Protein AF-A0A1E4TAH5-F1 (afdb_monomer_lite)

pLDDT: mean 81.28, std 8.79, range [48.78, 94.62]

Secondary structure (DSSP, 8-state):
-HHHHHHHHHHHHHHHHHHHHHHSPPHHHHHHHS-HHHHHHHHHHHHHHHHHHHHHHHHHHHHHTSSS-GGGSS--

Structure (mmCIF, N/CA/C/O backbone):
data_AF-A0A1E4TAH5-F1
#
_entry.id   AF-A0A1E4TAH5-F1
#
loop_
_atom_site.group_PDB
_atom_site.id
_atom_site.type_symbol
_atom_site.label_atom_id
_atom_site.label_alt_id
_atom_site.label_comp_id
_atom_site.label_asym_id
_atom_site.label_entity_id
_atom_site.label_seq_id
_atom_site.pdbx_PDB_ins_code
_atom_site.Cartn_x
_atom_site.Cartn_y
_atom_site.Cartn_z
_atom_site.occupancy
_atom_site.B_iso_or_equiv
_atom_site.auth_seq_id
_atom_site.auth_comp_id
_atom_site.auth_asym_id
_atom_site.auth_atom_id
_atom_site.pdbx_PDB_model_num
ATOM 1 N N . LYS A 1 1 ? -10.060 -37.283 -2.411 1.00 69.44 1 LYS A N 1
ATOM 2 C CA . LYS A 1 1 ? -9.095 -37.082 -1.294 1.00 69.44 1 LYS A CA 1
ATOM 3 C C . LYS A 1 1 ? -8.429 -35.692 -1.290 1.00 69.44 1 LYS A C 1
ATOM 5 O O . LYS A 1 1 ? -8.134 -35.214 -0.209 1.00 69.44 1 LYS A O 1
ATOM 10 N N . TRP A 1 2 ? -8.278 -35.004 -2.429 1.00 81.12 2 TRP A N 1
ATOM 11 C CA . TRP A 1 2 ? -7.644 -33.671 -2.505 1.00 81.12 2 TRP A CA 1
ATOM 12 C C . TRP A 1 2 ? -8.529 -32.484 -2.078 1.00 81.12 2 TRP A C 1
ATOM 14 O O . TRP A 1 2 ? -8.020 -31.496 -1.565 1.00 81.12 2 TRP A O 1
ATOM 24 N N . VAL A 1 3 ? -9.857 -32.596 -2.200 1.00 87.19 3 VAL A N 1
ATOM 25 C CA . VAL A 1 3 ? -10.807 -31.524 -1.825 1.00 87.19 3 VAL A CA 1
ATOM 26 C C . VAL A 1 3 ? -10.690 -31.123 -0.349 1.00 87.19 3 VAL A C 1
ATOM 28 O O . VAL A 1 3 ? -10.667 -29.939 -0.034 1.00 87.19 3 VAL A O 1
ATOM 31 N N . LYS A 1 4 ? -10.538 -32.099 0.560 1.00 82.88 4 LYS A N 1
ATOM 32 C CA . LYS A 1 4 ? -10.308 -31.826 1.990 1.00 82.88 4 LYS A CA 1
ATOM 33 C C . LYS A 1 4 ? -9.017 -31.038 2.225 1.00 82.88 4 LYS A C 1
ATOM 35 O O . LYS A 1 4 ? -8.994 -30.167 3.082 1.00 82.88 4 LYS A O 1
ATOM 40 N N . MET A 1 5 ? -7.964 -31.326 1.464 1.00 88.50 5 MET A N 1
ATOM 41 C CA . MET A 1 5 ? -6.667 -30.664 1.610 1.00 88.50 5 MET A CA 1
ATOM 42 C C . MET A 1 5 ? -6.735 -29.198 1.172 1.00 88.50 5 MET A C 1
ATOM 44 O O . MET A 1 5 ? -6.255 -28.327 1.892 1.00 88.50 5 MET A O 1
ATOM 48 N N . PHE A 1 6 ? -7.418 -28.912 0.059 1.00 88.19 6 PHE A N 1
ATOM 49 C CA . PHE A 1 6 ? -7.674 -27.538 -0.377 1.00 88.19 6 PHE A CA 1
ATOM 50 C C . PHE A 1 6 ? -8.565 -26.765 0.593 1.00 88.19 6 PHE A C 1
ATOM 52 O O . PHE A 1 6 ? -8.294 -25.600 0.855 1.00 88.19 6 PHE A O 1
ATOM 59 N N . PHE A 1 7 ? -9.583 -27.403 1.177 1.00 92.50 7 PHE A N 1
ATOM 60 C CA . PHE A 1 7 ? -10.429 -26.756 2.183 1.00 92.50 7 PHE A CA 1
ATOM 61 C C . PHE A 1 7 ? -9.661 -26.409 3.460 1.00 92.50 7 PHE A C 1
ATOM 63 O O . PHE A 1 7 ? -9.837 -25.324 4.002 1.00 92.50 7 PHE A O 1
ATOM 70 N N . VAL A 1 8 ? -8.787 -27.303 3.930 1.00 92.06 8 VAL A N 1
ATOM 71 C CA . VAL A 1 8 ? -7.965 -27.055 5.124 1.00 92.06 8 VAL A CA 1
ATOM 72 C C . VAL A 1 8 ? -6.910 -25.981 4.850 1.00 92.06 8 VAL A C 1
ATOM 74 O O . VAL A 1 8 ? -6.754 -25.068 5.653 1.00 92.06 8 VAL A O 1
ATOM 77 N N . SER A 1 9 ? -6.221 -26.042 3.708 1.00 86.88 9 SER A N 1
ATOM 78 C CA . SER A 1 9 ? -5.212 -25.042 3.332 1.00 86.88 9 SER A CA 1
ATOM 79 C C . SER A 1 9 ? -5.834 -23.670 3.053 1.00 86.88 9 SER A C 1
ATOM 81 O O . SER A 1 9 ? -5.372 -22.665 3.590 1.00 86.88 9 SER A O 1
ATOM 83 N N . GLY A 1 10 ? -6.922 -23.626 2.282 1.00 93.88 10 GLY A N 1
ATOM 84 C CA . GLY A 1 10 ? -7.671 -22.402 2.008 1.00 93.88 10 GLY A CA 1
ATOM 85 C C . GLY A 1 10 ? -8.319 -21.828 3.265 1.00 93.88 10 GLY A C 1
ATOM 86 O O . GLY A 1 10 ? -8.305 -20.617 3.453 1.00 93.88 10 GLY A O 1
ATOM 87 N N . GLY A 1 11 ? -8.809 -22.688 4.163 1.00 94.62 11 GLY A N 1
ATOM 88 C CA . GLY A 1 11 ? -9.311 -22.294 5.476 1.00 94.62 11 GLY A CA 1
ATOM 89 C C . GLY A 1 11 ? -8.223 -21.651 6.329 1.00 94.62 11 GLY A C 1
ATOM 90 O O . GLY A 1 11 ? -8.421 -20.547 6.814 1.00 94.62 11 GLY A O 1
ATOM 91 N N . LEU A 1 12 ? -7.048 -22.277 6.441 1.00 93.50 12 LEU A N 1
ATOM 92 C CA . LEU A 1 12 ? -5.926 -21.742 7.217 1.00 93.50 12 LEU A CA 1
ATOM 93 C C . LEU A 1 12 ? -5.447 -20.381 6.684 1.00 93.50 12 LEU A C 1
ATOM 95 O O . LEU A 1 12 ? -5.272 -19.438 7.456 1.00 93.50 12 LEU A O 1
ATOM 99 N N . LEU A 1 13 ? -5.279 -20.263 5.364 1.00 93.19 13 LEU A N 1
ATOM 100 C CA . LEU A 1 13 ? -4.893 -19.005 4.718 1.00 93.19 13 LEU A CA 1
ATOM 101 C C . LEU A 1 13 ? -5.981 -17.936 4.870 1.00 93.19 13 LEU A C 1
ATOM 103 O O . LEU A 1 13 ? -5.682 -16.797 5.222 1.00 93.19 13 LEU A O 1
ATOM 107 N N . GLY A 1 14 ? -7.246 -18.305 4.664 1.00 94.12 14 GLY A N 1
ATOM 108 C CA . GLY A 1 14 ? -8.389 -17.413 4.831 1.00 94.12 14 GLY A CA 1
ATOM 109 C C . GLY A 1 14 ? -8.510 -16.897 6.263 1.00 94.12 14 GLY A C 1
ATOM 110 O O . GLY A 1 14 ? -8.671 -15.697 6.468 1.00 94.12 14 GLY A O 1
ATOM 111 N N . THR A 1 15 ? -8.345 -17.768 7.260 1.00 93.62 15 THR A N 1
ATOM 112 C CA . THR A 1 15 ? -8.318 -17.377 8.673 1.00 93.62 15 THR A CA 1
ATOM 113 C C . THR A 1 15 ? -7.170 -16.415 8.962 1.00 93.62 15 THR A C 1
ATOM 115 O O . THR A 1 15 ? -7.391 -15.412 9.635 1.00 93.62 15 THR A O 1
ATOM 118 N N . GLY A 1 16 ? -5.974 -16.656 8.415 1.00 90.50 16 GLY A N 1
ATOM 119 C CA . GLY A 1 16 ? -4.844 -15.733 8.548 1.00 90.50 16 GLY A CA 1
ATOM 120 C C . GLY A 1 16 ? -5.147 -14.338 7.990 1.00 90.50 16 GLY A C 1
ATOM 121 O O . GLY A 1 16 ? -4.899 -13.337 8.661 1.00 90.50 16 GLY A O 1
ATOM 122 N N . VAL A 1 17 ? -5.752 -14.259 6.801 1.00 91.38 17 VAL A N 1
ATOM 123 C CA . VAL A 1 17 ? -6.143 -12.983 6.174 1.00 91.38 17 VAL A CA 1
ATOM 124 C C . VAL A 1 17 ? -7.229 -12.265 6.975 1.00 91.38 17 VAL A C 1
ATOM 126 O O . VAL A 1 17 ? -7.147 -11.054 7.178 1.00 91.38 17 VAL A O 1
ATOM 129 N N . VAL A 1 18 ? -8.237 -12.996 7.452 1.00 91.50 18 VAL A N 1
ATOM 130 C CA . VAL A 1 18 ? -9.310 -12.431 8.281 1.00 91.50 18 VAL A CA 1
ATOM 131 C C . VAL A 1 18 ? -8.748 -11.882 9.589 1.00 91.50 18 VAL A C 1
ATOM 133 O O . VAL A 1 18 ? -9.087 -10.766 9.978 1.00 91.50 18 VAL A O 1
ATOM 136 N N . LEU A 1 19 ? -7.846 -12.621 10.239 1.00 90.06 19 LEU A N 1
ATOM 137 C CA . LEU A 1 19 ? -7.207 -12.177 11.473 1.00 90.06 19 LEU A CA 1
ATOM 138 C C . LEU A 1 19 ? -6.367 -10.916 11.239 1.00 90.06 19 LEU A C 1
ATOM 140 O O . LEU A 1 19 ? -6.476 -9.968 12.010 1.00 90.06 19 LEU A O 1
ATOM 144 N N . LEU A 1 20 ? -5.601 -10.868 10.144 1.00 88.06 20 LEU A N 1
ATOM 145 C CA . LEU A 1 20 ? -4.814 -9.696 9.753 1.00 88.06 20 LEU A CA 1
ATOM 146 C C . LEU A 1 20 ? -5.704 -8.460 9.543 1.00 88.06 20 LEU A C 1
ATOM 148 O O . LEU A 1 20 ? -5.400 -7.380 10.047 1.00 88.06 20 LEU A O 1
ATOM 152 N N . LYS A 1 21 ? -6.822 -8.626 8.826 1.00 84.56 21 LYS A N 1
ATOM 153 C CA . LYS A 1 21 ? -7.811 -7.565 8.577 1.00 84.56 21 LYS A CA 1
ATOM 154 C C . LYS A 1 21 ? -8.479 -7.069 9.859 1.00 84.56 21 LYS A C 1
ATOM 156 O O . LYS A 1 21 ? -8.882 -5.914 9.909 1.00 84.56 21 LYS A O 1
ATOM 161 N N . TYR A 1 22 ? -8.621 -7.931 10.861 1.00 85.62 22 TYR A N 1
ATOM 162 C CA . TYR A 1 22 ? -9.245 -7.584 12.133 1.00 85.62 22 TYR A CA 1
ATOM 163 C C . TYR A 1 22 ? -8.285 -6.863 13.091 1.00 85.62 22 TYR A C 1
ATOM 165 O O . TYR A 1 22 ? -8.681 -5.917 13.766 1.00 85.62 22 TYR A O 1
ATOM 173 N N . THR A 1 23 ? -7.024 -7.295 13.164 1.00 85.12 23 THR A N 1
ATOM 174 C CA . THR A 1 23 ? -6.031 -6.722 14.092 1.00 85.12 23 THR A CA 1
ATOM 175 C C . THR A 1 23 ? -5.376 -5.448 13.567 1.00 85.12 23 THR A C 1
ATOM 177 O O . THR A 1 23 ? -4.899 -4.633 14.358 1.00 85.12 23 THR A O 1
ATOM 180 N N . THR A 1 24 ? -5.362 -5.251 12.249 1.00 82.81 24 THR A N 1
ATOM 181 C CA . THR A 1 24 ? -4.726 -4.093 11.614 1.00 82.81 24 THR A CA 1
ATOM 182 C C . THR A 1 24 ? -5.772 -3.007 11.344 1.00 82.81 24 THR A C 1
ATOM 184 O O . THR A 1 24 ? -6.728 -3.270 10.613 1.00 82.81 24 THR A O 1
ATOM 187 N N . PRO A 1 25 ? -5.632 -1.787 11.901 1.00 75.88 25 PRO A N 1
ATOM 188 C CA . PRO A 1 25 ? -6.580 -0.707 11.643 1.00 75.88 25 PRO A CA 1
ATOM 189 C C . PRO A 1 25 ? -6.520 -0.264 10.176 1.00 75.88 25 PRO A C 1
ATOM 191 O O . PRO A 1 25 ? -5.447 -0.182 9.582 1.00 75.88 25 PRO A O 1
ATOM 194 N N . ASN A 1 26 ? -7.683 0.058 9.607 1.00 76.69 26 ASN A N 1
ATOM 195 C CA . ASN A 1 26 ? -7.775 0.683 8.286 1.00 76.69 26 ASN A CA 1
ATOM 196 C C . ASN A 1 26 ? -7.218 2.123 8.324 1.00 76.69 26 ASN A C 1
ATOM 198 O O . ASN A 1 26 ? -7.176 2.721 9.398 1.00 76.69 26 ASN A O 1
ATOM 202 N N . GLU A 1 27 ? -6.840 2.711 7.184 1.00 71.25 27 GLU A N 1
ATOM 203 C CA . GLU A 1 27 ? -6.204 4.044 7.121 1.00 71.25 27 GLU A CA 1
ATOM 204 C C . GLU A 1 27 ? -6.996 5.125 7.870 1.00 71.25 27 GLU A C 1
ATOM 206 O O . GLU A 1 27 ? -6.424 5.884 8.648 1.00 71.25 27 GLU A O 1
ATOM 211 N N . GLU A 1 28 ? -8.320 5.151 7.716 1.00 69.19 28 GLU A N 1
ATOM 212 C CA . GLU A 1 28 ? -9.195 6.097 8.419 1.00 69.19 28 GLU A CA 1
ATOM 213 C C . GLU A 1 28 ? -9.196 5.880 9.938 1.00 69.19 28 GLU A C 1
ATOM 215 O O . GLU A 1 28 ? -9.152 6.833 10.715 1.00 69.19 28 GLU A O 1
ATOM 220 N N . GLN A 1 29 ? -9.183 4.619 10.380 1.00 76.56 29 GLN A N 1
ATOM 221 C CA . GLN A 1 29 ? -9.100 4.272 11.801 1.00 76.56 29 GLN A CA 1
ATOM 222 C C . GLN A 1 29 ? -7.709 4.572 12.370 1.00 76.56 29 GLN A C 1
ATOM 224 O O . GLN A 1 29 ? -7.583 4.903 13.547 1.00 76.56 29 GLN A O 1
ATOM 229 N N . MET A 1 30 ? -6.664 4.476 11.547 1.00 76.81 30 MET A N 1
ATOM 230 C CA . MET A 1 30 ? -5.298 4.845 11.904 1.00 76.81 30 MET A CA 1
ATOM 231 C C . MET A 1 30 ? -5.177 6.368 12.053 1.00 76.81 30 MET A C 1
ATOM 233 O O . MET A 1 30 ? -4.704 6.839 13.083 1.00 76.81 30 MET A O 1
ATOM 237 N N . LEU A 1 31 ? -5.706 7.134 11.092 1.00 74.94 31 LEU A N 1
ATOM 238 C CA . LEU A 1 31 ? -5.785 8.599 11.130 1.00 74.94 31 LEU A CA 1
ATOM 239 C C . LEU A 1 31 ? -6.602 9.105 12.323 1.00 74.94 31 LEU A C 1
ATOM 241 O O . LEU A 1 31 ? -6.230 10.109 12.930 1.00 74.94 31 LEU A O 1
ATOM 245 N N . ALA A 1 32 ? -7.691 8.420 12.683 1.00 77.25 32 ALA A N 1
ATOM 246 C CA . ALA A 1 32 ? -8.508 8.748 13.851 1.00 77.25 32 ALA A CA 1
ATOM 247 C C . ALA A 1 32 ? -7.775 8.499 15.182 1.00 77.25 32 ALA A C 1
ATOM 249 O O . ALA A 1 32 ? -7.987 9.242 16.137 1.00 77.25 32 ALA A O 1
ATOM 250 N N . LYS A 1 33 ? -6.899 7.486 15.237 1.00 77.44 33 LYS A N 1
ATOM 251 C CA . LYS A 1 33 ? -6.057 7.169 16.406 1.00 77.44 33 LYS A CA 1
ATOM 252 C C . LYS A 1 33 ? -4.795 8.036 16.504 1.00 77.44 33 LYS A C 1
ATOM 254 O O . LYS A 1 33 ? -4.175 8.071 17.564 1.00 77.44 33 LYS A O 1
ATOM 259 N N . MET A 1 34 ? -4.400 8.715 15.426 1.00 79.88 34 MET A N 1
ATOM 260 C CA . MET A 1 34 ? -3.262 9.637 15.416 1.00 79.88 34 MET A CA 1
ATOM 261 C C . MET A 1 34 ? -3.585 10.950 16.140 1.00 79.88 34 MET A C 1
ATOM 263 O O . MET A 1 34 ? -4.701 11.468 16.055 1.00 79.88 34 MET A O 1
ATOM 267 N N . SER A 1 35 ? -2.581 11.514 16.817 1.00 79.56 35 SER A N 1
ATOM 268 C CA . SER A 1 35 ? -2.664 12.868 17.370 1.00 79.56 35 SER A CA 1
ATOM 269 C C . SER A 1 35 ? -2.810 13.903 16.239 1.00 79.56 35 SER A C 1
ATOM 271 O O . SER A 1 35 ? -2.338 13.664 15.123 1.00 79.56 35 SER A O 1
ATOM 273 N N . PRO A 1 36 ? -3.452 15.061 16.488 1.00 75.06 36 PRO A N 1
ATOM 274 C CA . PRO A 1 36 ? -3.698 16.066 15.450 1.00 75.06 36 PRO A CA 1
ATOM 275 C C . PRO A 1 36 ? -2.415 16.558 14.758 1.00 75.06 36 PRO A C 1
ATOM 277 O O . PRO A 1 36 ? -2.424 16.731 13.545 1.00 75.06 36 PRO A O 1
ATOM 280 N N . ALA A 1 37 ? -1.297 16.666 15.485 1.00 75.25 37 ALA A N 1
ATOM 281 C CA . ALA A 1 37 ? 0.003 17.034 14.913 1.00 75.25 37 ALA A CA 1
ATOM 282 C C . ALA A 1 37 ? 0.536 15.993 13.906 1.00 75.25 37 ALA A C 1
ATOM 284 O O . ALA A 1 37 ? 0.982 16.342 12.818 1.00 75.25 37 ALA A O 1
ATOM 285 N N . MET A 1 38 ? 0.421 14.700 14.229 1.00 74.75 38 MET A N 1
ATOM 286 C CA . MET A 1 38 ? 0.860 13.613 13.341 1.00 74.75 38 MET A CA 1
ATOM 287 C C . MET A 1 38 ? -0.012 13.509 12.085 1.00 74.75 38 MET A C 1
ATOM 289 O O . MET A 1 38 ? 0.452 13.075 11.031 1.00 74.75 38 MET A O 1
ATOM 293 N N . ARG A 1 39 ? -1.288 13.903 12.185 1.00 78.50 39 ARG A N 1
ATOM 294 C CA . ARG A 1 39 ? -2.212 13.912 11.048 1.00 78.50 39 ARG A CA 1
ATOM 295 C C . ARG A 1 39 ? -1.804 14.951 10.007 1.00 78.50 39 ARG A C 1
ATOM 297 O O . ARG A 1 39 ? -1.823 14.637 8.821 1.00 78.50 39 ARG A O 1
ATOM 304 N N . GLU A 1 40 ? -1.430 16.153 10.434 1.00 79.38 40 GLU A N 1
ATOM 305 C CA . GLU A 1 40 ? -0.970 17.206 9.521 1.00 79.38 40 GLU A CA 1
ATOM 306 C C . GLU A 1 40 ? 0.341 16.827 8.831 1.00 79.38 40 GLU A C 1
ATOM 308 O O . GLU A 1 40 ? 0.454 16.965 7.616 1.00 79.38 40 GLU A O 1
ATOM 313 N N . GLU A 1 41 ? 1.300 16.265 9.568 1.00 79.69 41 GLU A N 1
ATOM 314 C CA . GLU A 1 41 ? 2.558 15.789 8.986 1.00 79.69 41 GLU A CA 1
ATOM 315 C C . GLU A 1 41 ? 2.329 14.656 7.971 1.00 79.69 41 GLU A C 1
ATOM 317 O O . GLU A 1 41 ? 2.895 14.664 6.874 1.00 79.69 41 GLU A O 1
ATOM 322 N N . TYR A 1 42 ? 1.441 13.707 8.285 1.00 79.69 42 TYR A N 1
ATOM 323 C CA . TYR A 1 42 ? 1.066 12.644 7.356 1.00 79.69 42 TYR A CA 1
ATOM 324 C C . TYR A 1 42 ? 0.400 13.196 6.090 1.00 79.69 42 TYR A C 1
ATOM 326 O O . TYR A 1 42 ? 0.746 12.772 4.990 1.00 79.69 42 TYR A O 1
ATOM 334 N N . LEU A 1 43 ? -0.528 14.148 6.217 1.00 78.62 43 LEU A N 1
ATOM 335 C CA . LEU A 1 43 ? -1.197 14.757 5.064 1.00 78.62 43 LEU A CA 1
ATOM 336 C C . LEU A 1 43 ? -0.218 15.561 4.198 1.00 78.62 43 LEU A C 1
ATOM 338 O O . LEU A 1 43 ? -0.217 15.388 2.983 1.00 78.62 43 LEU A O 1
ATOM 342 N N . ASN A 1 44 ? 0.673 16.342 4.813 1.00 81.25 44 ASN A N 1
ATOM 343 C CA . ASN A 1 44 ? 1.691 17.123 4.103 1.00 81.25 44 ASN A CA 1
ATOM 344 C C . ASN A 1 44 ? 2.701 16.240 3.356 1.00 81.25 44 ASN A C 1
ATOM 346 O O . ASN A 1 44 ? 3.201 16.611 2.297 1.00 81.25 44 ASN A O 1
ATOM 350 N N . THR A 1 45 ? 3.012 15.059 3.895 1.00 81.75 45 THR A N 1
ATOM 351 C CA . THR A 1 45 ? 3.977 14.131 3.285 1.00 81.75 45 THR A CA 1
ATOM 352 C C 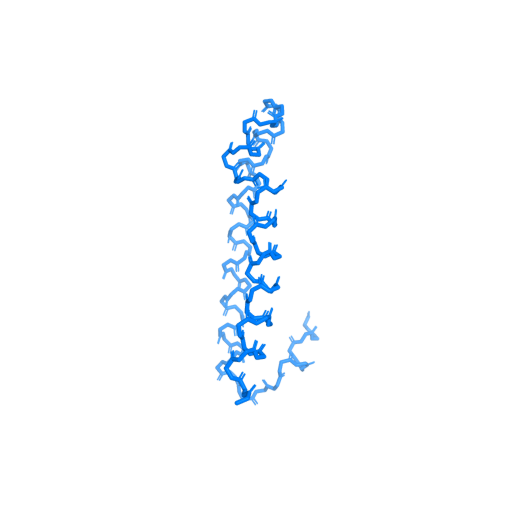. THR A 1 45 ? 3.335 13.132 2.324 1.00 81.75 45 THR A C 1
ATOM 354 O O . THR A 1 45 ? 4.031 12.576 1.472 1.00 81.75 45 THR A O 1
ATOM 357 N N . LYS A 1 46 ? 2.019 12.900 2.414 1.00 83.81 46 LYS A N 1
ATOM 358 C CA . LYS A 1 46 ? 1.291 11.943 1.568 1.00 83.81 46 LYS A CA 1
ATOM 359 C C . LYS A 1 46 ? 1.439 12.267 0.085 1.00 83.81 46 LYS A C 1
ATOM 361 O O . LYS A 1 46 ? 1.777 11.372 -0.689 1.00 83.81 46 LYS A O 1
ATOM 366 N N . ASP A 1 47 ? 1.252 13.525 -0.293 1.00 82.56 47 ASP A N 1
ATOM 367 C CA . ASP A 1 47 ? 1.325 13.945 -1.695 1.00 82.56 47 ASP A CA 1
ATOM 368 C C . ASP A 1 47 ? 2.746 13.819 -2.252 1.00 82.56 47 ASP A C 1
ATOM 370 O O . ASP A 1 47 ? 2.940 13.287 -3.345 1.00 82.56 47 ASP A O 1
ATOM 374 N N . ALA A 1 48 ? 3.760 14.186 -1.461 1.00 84.44 48 ALA A N 1
ATOM 375 C CA . ALA A 1 48 ? 5.163 14.001 -1.831 1.00 84.44 48 ALA A CA 1
ATOM 376 C C . ALA A 1 48 ? 5.516 12.515 -2.032 1.00 84.44 48 ALA A C 1
ATOM 378 O O . ALA A 1 48 ? 6.206 12.155 -2.987 1.00 84.44 48 ALA A O 1
ATOM 379 N N . ARG A 1 49 ? 5.000 11.628 -1.169 1.00 84.38 49 ARG A N 1
ATOM 380 C CA . ARG A 1 49 ? 5.187 10.173 -1.296 1.00 84.38 49 ARG A CA 1
ATOM 381 C C . ARG A 1 49 ? 4.471 9.597 -2.514 1.00 84.38 49 ARG A C 1
ATOM 383 O O . AR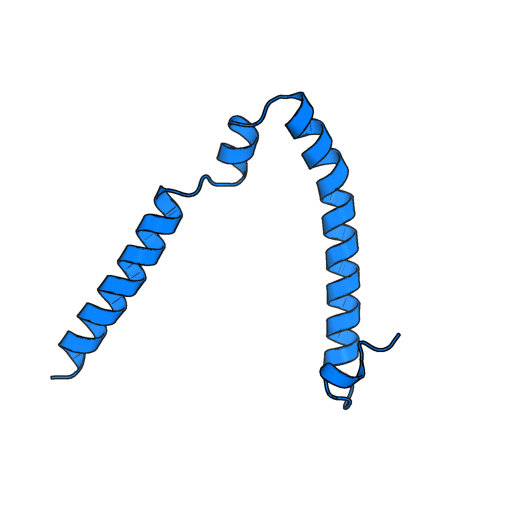G A 1 49 ? 5.019 8.719 -3.176 1.00 84.38 49 ARG A O 1
ATOM 390 N N . LEU A 1 50 ? 3.261 10.068 -2.810 1.00 87.75 50 LEU A N 1
ATOM 391 C CA . LEU A 1 50 ? 2.511 9.647 -3.993 1.00 87.75 50 LEU A CA 1
ATOM 392 C C . LEU A 1 50 ? 3.219 10.081 -5.278 1.00 87.75 50 LEU A C 1
ATOM 394 O O . LEU A 1 50 ? 3.377 9.257 -6.175 1.00 87.75 50 LEU A O 1
ATOM 398 N N . ALA A 1 51 ? 3.705 11.321 -5.336 1.00 87.44 51 ALA A N 1
ATOM 399 C CA . ALA A 1 51 ? 4.477 11.828 -6.466 1.00 87.44 51 ALA A CA 1
ATOM 400 C C . ALA A 1 51 ? 5.775 11.029 -6.678 1.00 87.44 51 ALA A C 1
ATOM 402 O O . ALA A 1 51 ? 6.063 10.600 -7.795 1.00 87.44 51 ALA A O 1
ATOM 403 N N . ALA A 1 52 ? 6.520 10.747 -5.602 1.00 86.19 52 ALA A N 1
ATOM 404 C CA . ALA A 1 52 ? 7.726 9.922 -5.672 1.00 86.19 52 ALA A CA 1
ATOM 405 C C . ALA A 1 52 ? 7.425 8.497 -6.169 1.00 86.19 52 ALA A C 1
ATOM 407 O O . ALA A 1 52 ? 8.107 7.988 -7.057 1.00 86.19 52 ALA A O 1
ATOM 408 N N . ASN A 1 53 ? 6.366 7.865 -5.653 1.00 86.25 53 ASN A N 1
ATOM 409 C CA . ASN A 1 53 ? 5.952 6.533 -6.095 1.00 86.25 53 ASN A CA 1
ATOM 410 C C . ASN A 1 53 ? 5.513 6.511 -7.564 1.00 86.25 53 ASN A C 1
ATOM 412 O O . ASN A 1 53 ? 5.811 5.547 -8.264 1.00 86.25 53 ASN A O 1
ATOM 416 N N . GLN A 1 54 ? 4.818 7.544 -8.043 1.00 90.38 54 GLN A N 1
ATOM 417 C CA . GLN A 1 54 ? 4.423 7.642 -9.451 1.00 90.38 54 GLN A CA 1
ATOM 418 C C . GLN A 1 54 ? 5.639 7.722 -10.375 1.00 90.38 54 GLN A C 1
ATOM 420 O O . GLN A 1 54 ? 5.669 7.039 -11.397 1.00 90.38 54 GLN A O 1
ATOM 425 N N . GLU A 1 55 ? 6.666 8.485 -9.998 1.00 87.94 55 GLU A N 1
ATOM 426 C CA . GLU A 1 55 ? 7.897 8.558 -10.785 1.00 87.94 55 GLU A CA 1
ATOM 427 C C . GLU A 1 55 ? 8.661 7.225 -10.771 1.00 87.94 55 GLU A C 1
ATOM 429 O O . GLU A 1 55 ? 9.121 6.770 -11.818 1.00 87.94 55 GLU A O 1
ATOM 434 N N . LEU A 1 56 ? 8.712 6.533 -9.627 1.00 87.88 56 LEU A N 1
ATOM 435 C CA . LEU A 1 56 ? 9.280 5.182 -9.553 1.00 87.88 56 LEU A CA 1
ATOM 436 C C . LEU A 1 56 ? 8.525 4.198 -10.455 1.00 87.88 56 LEU A C 1
ATOM 438 O O . LEU A 1 56 ? 9.147 3.437 -11.192 1.00 87.88 56 LEU A O 1
ATOM 442 N N . LEU A 1 57 ? 7.190 4.232 -10.448 1.00 88.25 57 LEU A N 1
ATOM 443 C CA . LEU A 1 57 ? 6.372 3.396 -11.328 1.00 88.25 57 LEU A CA 1
ATOM 444 C C . LEU A 1 57 ? 6.630 3.705 -12.803 1.00 88.25 57 LEU A C 1
ATOM 446 O O . LEU A 1 57 ? 6.734 2.781 -13.607 1.00 88.25 57 LEU A O 1
ATOM 450 N N . ARG A 1 58 ? 6.804 4.982 -13.156 1.00 88.06 58 ARG A N 1
ATOM 451 C CA . ARG A 1 58 ? 7.154 5.396 -14.518 1.00 88.06 58 ARG A CA 1
ATOM 452 C C . ARG A 1 58 ? 8.515 4.835 -14.942 1.00 88.06 58 ARG A C 1
ATOM 454 O O . ARG A 1 58 ? 8.653 4.331 -16.055 1.00 88.06 58 ARG A O 1
ATOM 461 N N . GLN A 1 59 ? 9.515 4.876 -14.061 1.00 83.38 59 GLN A N 1
ATOM 462 C CA . GLN A 1 59 ? 10.835 4.287 -14.318 1.00 83.38 59 GLN A CA 1
ATOM 463 C C . GLN A 1 59 ? 10.774 2.763 -14.447 1.00 83.38 59 GLN A C 1
ATOM 465 O O . GLN A 1 59 ? 11.411 2.199 -15.340 1.00 83.38 59 GLN A O 1
ATOM 470 N N . ILE A 1 60 ? 9.977 2.098 -13.606 1.00 84.50 60 ILE A N 1
ATOM 471 C CA . ILE A 1 60 ? 9.719 0.657 -13.698 1.00 84.50 60 ILE A CA 1
ATOM 472 C C . ILE A 1 60 ? 9.034 0.324 -15.024 1.00 84.50 60 ILE A C 1
ATOM 474 O O . ILE A 1 60 ? 9.426 -0.643 -15.663 1.00 84.50 60 ILE A O 1
ATOM 478 N N . GLU A 1 61 ? 8.065 1.116 -15.483 1.00 85.12 61 GLU A N 1
ATOM 479 C CA . GLU A 1 61 ? 7.377 0.887 -16.757 1.00 85.12 61 GLU A CA 1
ATOM 480 C C . GLU A 1 61 ? 8.332 1.012 -17.953 1.00 85.12 61 GLU A C 1
ATOM 482 O O . GLU A 1 61 ? 8.338 0.160 -18.845 1.00 85.12 61 GLU A O 1
ATOM 487 N N . VAL A 1 62 ? 9.180 2.046 -17.958 1.00 81.56 62 VAL A N 1
ATOM 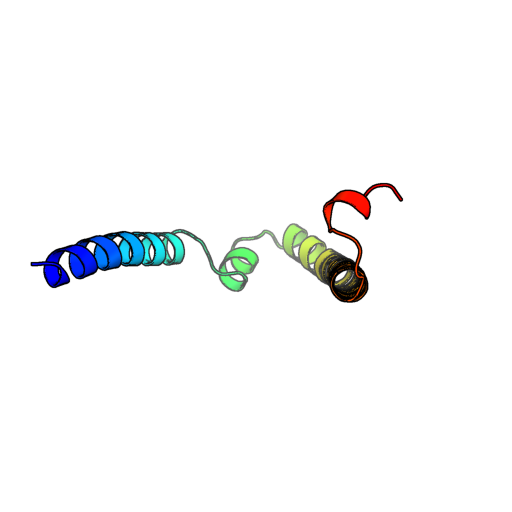488 C CA . VAL A 1 62 ? 10.226 2.226 -18.977 1.00 81.56 62 VAL A CA 1
ATOM 489 C C . V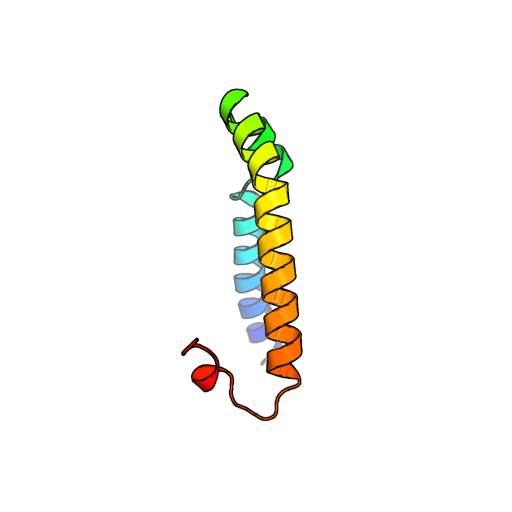AL A 1 62 ? 11.234 1.074 -18.933 1.00 81.56 62 VAL A C 1
ATOM 491 O O . VAL A 1 62 ? 11.618 0.548 -19.977 1.00 81.56 62 VAL A O 1
ATOM 494 N N . SER A 1 63 ? 11.621 0.636 -17.735 1.00 78.19 63 SER A N 1
ATOM 495 C CA . SER A 1 63 ? 12.558 -0.475 -17.548 1.00 78.19 63 SER A CA 1
ATOM 496 C C . SER A 1 63 ? 11.947 -1.823 -17.929 1.00 78.19 63 SER A C 1
ATOM 498 O O . SER A 1 63 ? 12.627 -2.640 -18.534 1.00 78.19 63 SER A O 1
ATOM 500 N N . ALA A 1 64 ? 10.662 -2.049 -17.657 1.00 79.69 64 ALA A N 1
ATOM 501 C CA . ALA A 1 64 ? 9.942 -3.267 -18.024 1.00 79.69 64 ALA A CA 1
ATOM 502 C C . ALA A 1 64 ? 9.762 -3.403 -19.543 1.00 79.69 64 ALA A C 1
ATOM 504 O O . ALA A 1 64 ? 9.707 -4.513 -20.064 1.00 79.69 64 ALA A O 1
ATOM 505 N N . LYS A 1 65 ? 9.682 -2.274 -20.260 1.00 81.38 65 LYS A N 1
ATOM 506 C CA . LYS A 1 65 ? 9.672 -2.228 -21.730 1.00 81.38 65 LYS A CA 1
ATOM 507 C C . LYS A 1 65 ? 11.072 -2.384 -22.340 1.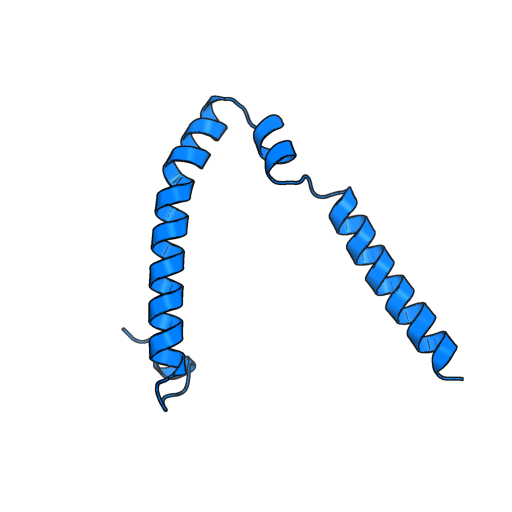00 81.38 65 LYS A C 1
ATOM 509 O O . LYS A 1 65 ? 11.184 -2.622 -23.541 1.00 81.38 65 LYS A O 1
ATOM 514 N N . SER A 1 66 ? 12.132 -2.244 -21.542 1.00 73.44 66 SER A N 1
ATOM 515 C CA . SER A 1 66 ? 13.512 -2.462 -21.974 1.00 73.44 66 SER A CA 1
ATOM 516 C C . SER A 1 66 ? 13.830 -3.956 -22.031 1.00 73.44 66 SER A C 1
ATOM 518 O O . SER A 1 66 ? 13.434 -4.727 -21.165 1.00 73.44 66 SER A O 1
ATOM 520 N N . ALA A 1 67 ? 14.613 -4.371 -23.028 1.00 74.00 67 ALA A N 1
ATOM 521 C CA . ALA A 1 67 ? 15.096 -5.749 -23.147 1.00 74.00 67 ALA A CA 1
ATOM 522 C C . ALA A 1 67 ? 16.165 -6.112 -22.094 1.00 74.00 67 ALA A C 1
ATOM 524 O O . ALA A 1 67 ? 16.646 -7.246 -22.064 1.00 74.00 67 ALA A O 1
ATOM 525 N N . ARG A 1 68 ? 16.581 -5.148 -21.261 1.00 72.69 68 ARG A N 1
ATOM 526 C CA . ARG A 1 68 ? 17.595 -5.356 -20.228 1.00 72.69 68 ARG A CA 1
ATOM 527 C C . ARG A 1 68 ? 16.965 -5.903 -18.946 1.00 72.69 68 ARG A C 1
ATOM 529 O O . ARG A 1 68 ? 15.921 -5.416 -18.520 1.00 72.69 68 ARG A O 1
ATOM 536 N N . PRO A 1 69 ? 17.603 -6.888 -18.305 1.00 74.31 69 PRO A N 1
ATOM 537 C CA . PRO A 1 69 ? 17.090 -7.473 -17.081 1.00 74.31 69 PRO A CA 1
ATOM 538 C C . PRO A 1 69 ? 17.139 -6.502 -15.891 1.00 74.31 69 PRO A C 1
ATOM 540 O O . PRO A 1 69 ? 18.057 -5.691 -15.767 1.00 74.31 69 PRO A O 1
ATOM 543 N N . ALA A 1 70 ? 16.177 -6.637 -14.972 1.00 69.06 70 ALA A N 1
ATOM 544 C CA . ALA A 1 70 ? 15.955 -5.703 -13.862 1.00 69.06 70 ALA A CA 1
ATOM 545 C C . ALA A 1 70 ? 17.183 -5.467 -12.957 1.00 69.06 70 ALA A C 1
ATOM 547 O O . ALA A 1 70 ? 17.366 -4.366 -12.447 1.00 69.06 70 ALA A O 1
ATOM 548 N N . TRP A 1 71 ?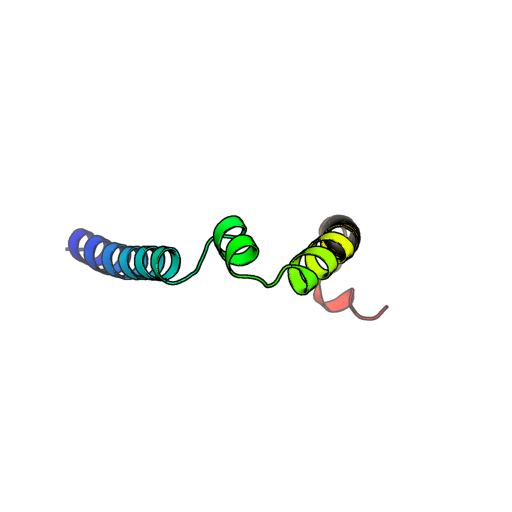 18.051 -6.467 -12.782 1.00 72.19 71 TRP A N 1
ATOM 549 C CA . TRP A 1 71 ? 19.243 -6.367 -11.928 1.00 72.19 71 TRP A CA 1
ATOM 550 C C . TRP A 1 71 ? 20.394 -5.547 -12.537 1.00 72.19 71 TRP A C 1
ATOM 552 O O . TRP A 1 71 ? 21.338 -5.235 -11.825 1.00 72.19 71 TRP A O 1
ATOM 562 N N . GLN A 1 72 ? 20.336 -5.197 -13.828 1.00 69.81 72 GLN A N 1
ATOM 563 C CA . GLN A 1 72 ? 21.344 -4.358 -14.498 1.00 69.81 72 GLN A CA 1
ATOM 564 C C . GLN A 1 72 ? 20.962 -2.869 -14.547 1.00 69.81 72 GLN A C 1
ATOM 566 O O . GLN A 1 72 ? 21.723 -2.062 -15.069 1.00 69.81 72 GLN A O 1
ATOM 571 N N . MET A 1 73 ? 19.782 -2.494 -14.042 1.00 65.12 73 MET A N 1
ATOM 572 C CA . MET A 1 73 ? 19.254 -1.123 -14.136 1.00 65.12 73 MET A CA 1
ATOM 573 C C . MET A 1 73 ? 19.441 -0.310 -12.840 1.00 65.12 73 MET A C 1
ATOM 575 O O . MET A 1 73 ? 19.089 0.862 -12.814 1.00 65.12 73 MET A O 1
ATOM 579 N N . ALA A 1 74 ? 19.982 -0.915 -11.775 1.00 60.66 74 ALA A N 1
ATOM 580 C CA . ALA A 1 74 ? 20.154 -0.291 -10.456 1.00 60.66 74 ALA A CA 1
ATOM 581 C C . ALA A 1 74 ? 21.504 0.439 -10.259 1.00 60.66 74 ALA A C 1
ATOM 583 O O . ALA A 1 74 ? 21.753 0.954 -9.175 1.00 60.66 74 ALA A O 1
ATOM 584 N N . GLU A 1 75 ? 22.375 0.472 -11.273 1.00 57.75 75 GLU A N 1
ATOM 585 C CA . GLU A 1 75 ? 23.725 1.073 -11.215 1.00 57.75 75 GLU A CA 1
ATOM 586 C C . GLU A 1 75 ? 23.786 2.550 -11.669 1.00 57.75 75 GLU A C 1
ATOM 588 O O . GLU A 1 75 ? 24.840 3.014 -12.101 1.00 57.75 75 GLU A O 1
ATOM 593 N N . ILE A 1 76 ? 22.681 3.299 -11.597 1.00 48.78 76 ILE A N 1
ATOM 594 C CA . ILE A 1 76 ? 22.662 4.736 -11.942 1.00 48.78 76 ILE A CA 1
ATOM 595 C C . ILE A 1 76 ? 22.778 5.589 -10.680 1.00 48.78 76 ILE A C 1
ATOM 597 O O . ILE A 1 76 ? 21.990 5.338 -9.741 1.00 48.78 76 ILE A O 1
#

Sequence (76 aa):
KWVKMFFVSGGLLGTGVVLLKYTTPNEEQMLAKMSPAMREEYLNTKDARLAANQELLRQIEVSAKSARPAWQMAEI

InterPro domains:
  IPR012420 Cbp4 [PF07960] (1-76)
  IPR012420 Cbp4 [PTHR28202] (1-75)

Radius of gyration: 20.66 Å; chains: 1; bounding box: 34×54×40 Å

Organism: NCBI:txid767744

Foldseek 3Di:
DCVVVCCVVVVVVVVVVVVCVVVDDDPVRVLVPDDPVVNVVCVVCVVVVVVVVVVVVVVVVVVVPDPDDPVVPPPD